Protein AF-A0A552VB94-F1 (afdb_monomer)

Structure (mmCIF, N/CA/C/O backbone):
data_AF-A0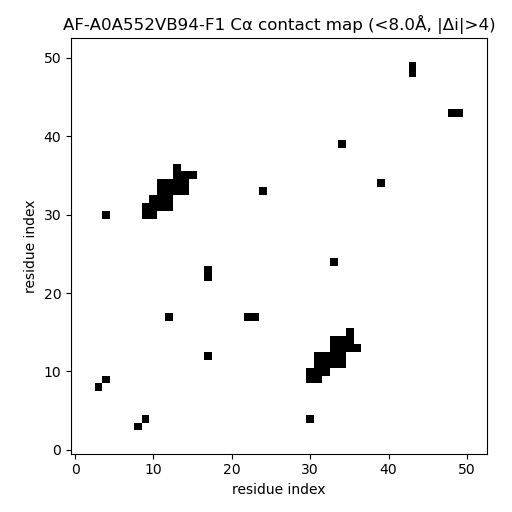A552VB94-F1
#
_entry.id   AF-A0A552VB94-F1
#
loop_
_atom_site.group_PDB
_atom_site.id
_atom_site.type_symbol
_atom_site.label_atom_id
_atom_site.label_alt_id
_atom_site.label_comp_id
_atom_site.label_asym_id
_atom_site.label_entity_id
_atom_site.label_seq_id
_atom_site.pdbx_PDB_ins_code
_atom_site.Cartn_x
_atom_site.Cartn_y
_atom_site.Cartn_z
_atom_site.occupancy
_atom_site.B_iso_or_equiv
_atom_site.auth_seq_id
_atom_site.auth_comp_id
_atom_site.auth_asym_id
_atom_site.auth_atom_id
_atom_site.pdbx_PDB_model_num
ATOM 1 N N . MET A 1 1 ? -14.016 -2.360 -3.069 1.00 75.50 1 MET A N 1
ATOM 2 C CA . MET A 1 1 ? -12.963 -2.891 -2.176 1.00 75.50 1 MET A CA 1
ATOM 3 C C . MET A 1 1 ? -13.042 -4.410 -2.036 1.00 75.50 1 MET A C 1
ATOM 5 O O . MET A 1 1 ? -12.136 -5.063 -2.526 1.00 75.50 1 MET A O 1
ATOM 9 N N . LYS A 1 2 ? -14.134 -4.989 -1.506 1.00 87.62 2 LYS A N 1
ATOM 10 C CA . LYS A 1 2 ? -14.246 -6.448 -1.263 1.00 87.62 2 LYS A CA 1
ATOM 11 C C . LYS A 1 2 ? -13.910 -7.352 -2.461 1.00 87.62 2 LYS A C 1
ATOM 13 O O . LYS A 1 2 ? -13.160 -8.300 -2.294 1.00 87.62 2 LYS A O 1
ATOM 18 N N . ASN A 1 3 ? -14.392 -7.038 -3.669 1.00 94.62 3 ASN A N 1
ATOM 19 C CA . ASN A 1 3 ? -14.072 -7.834 -4.865 1.00 94.62 3 ASN A CA 1
ATOM 20 C C . ASN A 1 3 ? -12.573 -7.806 -5.201 1.00 94.62 3 ASN A C 1
ATOM 22 O O . ASN A 1 3 ? -12.001 -8.839 -5.515 1.00 94.62 3 ASN A O 1
ATOM 26 N N . ALA A 1 4 ? -11.937 -6.635 -5.099 1.00 93.50 4 ALA A N 1
ATOM 27 C CA . ALA A 1 4 ? -10.505 -6.474 -5.346 1.00 93.50 4 ALA A CA 1
ATOM 28 C C . ALA A 1 4 ? -9.665 -7.203 -4.281 1.00 93.50 4 ALA A C 1
ATOM 30 O O . ALA A 1 4 ? -8.694 -7.874 -4.611 1.00 93.50 4 ALA A O 1
ATOM 31 N N . GLN A 1 5 ? -10.088 -7.152 -3.015 1.00 91.19 5 GLN A N 1
ATOM 32 C CA . GLN A 1 5 ? -9.467 -7.923 -1.934 1.00 91.19 5 GLN A CA 1
ATOM 33 C C . GLN A 1 5 ? -9.605 -9.438 -2.166 1.00 91.19 5 GLN A C 1
ATOM 35 O O . GLN A 1 5 ? -8.638 -10.173 -1.998 1.00 91.19 5 GLN A O 1
ATOM 40 N N . ALA A 1 6 ? -10.775 -9.905 -2.617 1.00 92.00 6 ALA A N 1
ATOM 41 C CA . ALA A 1 6 ? -11.035 -11.323 -2.877 1.00 92.00 6 ALA A CA 1
ATOM 42 C C . ALA A 1 6 ? -10.180 -11.905 -4.016 1.00 92.00 6 ALA A C 1
ATOM 44 O O . ALA A 1 6 ? -9.873 -13.093 -3.999 1.00 92.00 6 ALA A O 1
ATOM 45 N N . VAL A 1 7 ? -9.776 -11.078 -4.984 1.00 94.44 7 VAL A N 1
ATOM 46 C CA . VAL A 1 7 ? -8.870 -11.485 -6.074 1.00 94.44 7 VAL A CA 1
ATOM 47 C C . VAL A 1 7 ? -7.391 -11.227 -5.755 1.00 94.44 7 VAL A C 1
ATOM 49 O O . VAL A 1 7 ? -6.543 -11.380 -6.629 1.00 94.44 7 VAL A O 1
ATOM 52 N N . GLY A 1 8 ? -7.065 -10.855 -4.511 1.00 91.00 8 GLY A N 1
ATOM 53 C CA . GLY A 1 8 ? -5.685 -10.749 -4.029 1.00 91.00 8 GLY A CA 1
ATOM 54 C C . GLY A 1 8 ? -4.985 -9.416 -4.308 1.00 91.00 8 GLY A C 1
ATOM 55 O O . GLY A 1 8 ? -3.756 -9.363 -4.264 1.00 91.00 8 GLY A O 1
ATOM 56 N N . VAL A 1 9 ? 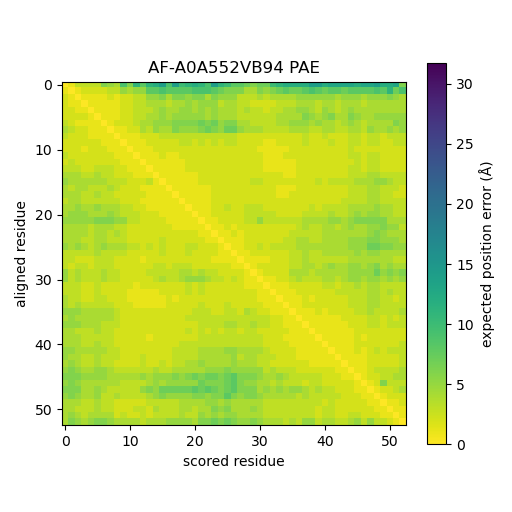-5.724 -8.333 -4.581 1.00 94.69 9 VAL A N 1
ATOM 57 C CA . VAL A 1 9 ? -5.121 -6.993 -4.689 1.00 94.69 9 VAL A CA 1
ATOM 58 C C . VAL A 1 9 ? -4.551 -6.577 -3.333 1.00 94.69 9 VAL A C 1
ATOM 60 O O . VAL A 1 9 ? -5.256 -6.593 -2.324 1.00 94.69 9 VAL A O 1
ATOM 63 N N . LYS A 1 10 ? -3.277 -6.171 -3.321 1.00 93.00 10 LYS A N 1
ATOM 64 C CA . LYS A 1 10 ? -2.614 -5.610 -2.139 1.00 93.00 10 LYS A CA 1
ATOM 65 C C . LYS A 1 10 ? -2.947 -4.128 -2.015 1.00 93.00 10 LYS A C 1
ATOM 67 O O . LYS A 1 10 ? -2.742 -3.370 -2.961 1.00 93.00 10 LYS A O 1
ATOM 72 N N . PHE A 1 11 ? -3.424 -3.719 -0.846 1.00 95.00 11 PHE A N 1
ATOM 73 C CA . PHE A 1 11 ? -3.714 -2.322 -0.542 1.00 95.00 11 PHE A CA 1
ATOM 74 C C . PHE A 1 11 ? -2.619 -1.755 0.350 1.00 95.00 11 PHE A C 1
ATOM 76 O O . PHE A 1 11 ? -2.334 -2.309 1.408 1.00 95.00 11 PHE A O 1
ATOM 83 N N . LEU A 1 12 ? -2.019 -0.648 -0.082 1.00 94.88 12 LEU A N 1
ATOM 84 C CA . LEU A 1 12 ? -0.922 0.004 0.620 1.00 94.88 12 LEU A CA 1
ATOM 85 C C . LEU A 1 12 ? -1.320 1.442 0.967 1.00 94.88 12 LEU A C 1
ATOM 87 O O . LEU A 1 12 ? -1.690 2.211 0.080 1.00 94.88 12 LEU A O 1
ATOM 91 N N . ALA A 1 13 ? -1.237 1.810 2.242 1.00 96.12 13 ALA A N 1
ATOM 92 C CA . ALA A 1 13 ? -1.412 3.180 2.709 1.00 96.12 13 ALA A CA 1
ATOM 93 C C . ALA A 1 13 ? -0.048 3.865 2.862 1.00 96.12 13 ALA A C 1
ATOM 95 O O . ALA A 1 13 ? 0.877 3.311 3.455 1.00 96.12 13 ALA A O 1
ATOM 96 N N . CYS A 1 14 ? 0.080 5.084 2.338 1.00 96.50 14 CYS A N 1
ATOM 97 C CA . CYS A 1 14 ? 1.302 5.875 2.469 1.00 96.50 14 CYS A CA 1
ATOM 98 C C . CYS A 1 14 ? 1.417 6.450 3.886 1.00 96.50 14 CYS A C 1
ATOM 100 O O . CYS A 1 14 ? 0.598 7.283 4.279 1.00 96.50 14 CYS A O 1
ATOM 102 N N . ALA A 1 15 ? 2.463 6.055 4.618 1.00 95.94 15 ALA A N 1
ATOM 103 C CA . ALA A 1 15 ? 2.712 6.501 5.989 1.00 95.94 15 ALA A CA 1
ATOM 104 C C . ALA A 1 15 ? 2.751 8.036 6.111 1.00 95.94 15 ALA A C 1
ATOM 106 O O . ALA A 1 15 ? 2.006 8.607 6.897 1.00 95.94 15 ALA A O 1
ATOM 107 N N . MET A 1 16 ? 3.520 8.719 5.251 1.00 96.38 16 MET A N 1
ATOM 108 C CA . MET A 1 16 ? 3.597 10.189 5.278 1.00 96.38 16 MET A CA 1
ATOM 109 C C . MET A 1 16 ? 2.242 10.850 5.009 1.00 96.38 16 MET A C 1
ATOM 111 O O . MET A 1 16 ? 1.919 11.871 5.606 1.00 96.38 16 MET A O 1
ATOM 115 N N . SER A 1 17 ? 1.445 10.289 4.095 1.00 96.25 17 SER A N 1
ATOM 116 C CA . SER A 1 17 ? 0.121 10.833 3.790 1.00 96.25 17 SER A CA 1
ATOM 117 C C . SER A 1 17 ? -0.827 10.674 4.978 1.00 96.25 17 SER A C 1
ATOM 119 O O . SER A 1 17 ? -1.600 11.589 5.252 1.00 96.25 17 SER A O 1
ATOM 121 N N . MET A 1 18 ? -0.748 9.553 5.701 1.00 95.88 18 MET A N 1
ATOM 122 C CA . MET A 1 18 ? -1.510 9.347 6.935 1.00 95.88 18 MET A CA 1
ATOM 123 C C . MET A 1 18 ? -1.120 10.359 8.012 1.00 95.88 18 MET A C 1
ATOM 125 O O . MET A 1 18 ? -2.014 10.963 8.599 1.00 95.88 18 MET A O 1
ATOM 129 N N . ASP A 1 19 ? 0.178 10.604 8.210 1.00 95.75 19 ASP A N 1
ATOM 130 C CA . ASP A 1 19 ? 0.674 11.575 9.194 1.00 95.75 19 ASP A CA 1
ATOM 131 C C . ASP A 1 19 ? 0.174 12.996 8.896 1.00 95.75 19 ASP A C 1
ATOM 133 O O . ASP A 1 19 ? -0.303 13.693 9.790 1.00 95.75 19 ASP A O 1
ATOM 137 N N . VAL A 1 20 ? 0.223 13.416 7.625 1.00 96.94 20 VAL A N 1
ATOM 138 C CA . VAL A 1 20 ? -0.264 14.736 7.185 1.00 96.94 20 VAL A CA 1
ATOM 139 C C . VAL A 1 20 ? -1.774 14.878 7.384 1.00 96.94 20 VAL A C 1
ATOM 141 O O . VAL A 1 20 ? -2.248 15.952 7.751 1.00 96.94 20 VAL A O 1
ATOM 144 N N . MET A 1 21 ? -2.534 13.810 7.140 1.00 96.50 21 MET A N 1
ATOM 145 C CA . MET A 1 21 ? -3.993 13.811 7.278 1.00 96.50 21 MET A CA 1
ATOM 146 C C . MET A 1 21 ? -4.473 13.490 8.703 1.00 96.50 21 MET A C 1
ATOM 148 O O . MET A 1 21 ? -5.664 13.609 8.975 1.00 96.50 21 MET A O 1
ATOM 152 N N . GLY A 1 22 ? -3.574 13.094 9.610 1.00 95.38 22 GLY A N 1
ATOM 153 C CA . GLY A 1 22 ? -3.901 12.695 10.981 1.00 95.38 22 GLY A CA 1
ATOM 154 C C . GLY A 1 22 ? -4.676 11.377 11.094 1.00 95.38 22 GLY A C 1
ATOM 155 O O . GLY A 1 22 ? -5.347 11.163 12.102 1.00 95.38 22 GLY A O 1
ATOM 156 N N . ILE A 1 23 ? -4.607 10.512 10.077 1.00 96.56 23 ILE A N 1
ATOM 157 C CA . ILE A 1 23 ? -5.358 9.250 10.011 1.00 96.56 23 ILE A CA 1
ATOM 158 C C . ILE A 1 23 ? -4.601 8.161 10.765 1.00 96.56 23 ILE A C 1
ATOM 160 O O . ILE A 1 23 ? -3.410 7.940 10.527 1.00 96.56 23 ILE A O 1
ATOM 164 N N . LYS A 1 24 ? -5.300 7.425 11.627 1.00 94.31 24 LYS A N 1
ATOM 165 C CA . LYS A 1 24 ? -4.733 6.288 12.352 1.00 94.31 24 LYS A CA 1
ATOM 166 C C . LYS A 1 24 ? -5.004 4.968 11.644 1.00 94.31 24 LYS A C 1
ATOM 168 O O . LYS A 1 24 ? -5.928 4.828 10.845 1.00 94.31 24 LYS A O 1
ATOM 173 N N . LYS A 1 25 ? -4.191 3.958 11.955 1.00 90.94 25 LYS A N 1
ATOM 174 C CA . LYS A 1 25 ? -4.291 2.636 11.323 1.00 90.94 25 LYS A CA 1
ATOM 175 C C . LYS A 1 25 ? -5.633 1.955 11.607 1.00 90.94 25 LYS A C 1
ATOM 177 O O . LYS A 1 25 ? -6.123 1.228 10.751 1.00 90.94 25 LYS A O 1
ATOM 182 N N . GLU A 1 26 ? -6.235 2.212 12.765 1.00 94.50 26 GLU A N 1
ATOM 183 C CA . GLU A 1 26 ? -7.519 1.624 13.172 1.00 94.50 26 GLU A CA 1
ATOM 184 C C . GLU A 1 26 ? -8.709 2.165 12.361 1.00 94.50 26 GLU A C 1
ATOM 186 O O . GLU A 1 26 ? -9.785 1.576 12.379 1.00 94.50 26 GLU A O 1
ATOM 191 N N . GLU A 1 27 ? -8.521 3.280 11.652 1.00 95.25 27 GLU A N 1
ATOM 192 C CA . GLU A 1 27 ? -9.534 3.897 10.788 1.00 95.25 27 GLU A CA 1
ATOM 193 C C . GLU A 1 27 ? -9.491 3.342 9.353 1.00 95.25 27 GLU A C 1
ATOM 195 O O . GLU A 1 27 ? -10.366 3.643 8.537 1.00 95.25 27 GLU A O 1
ATOM 200 N N . LEU A 1 28 ? -8.475 2.537 9.024 1.00 94.12 28 LEU A N 1
ATOM 201 C CA . LEU A 1 28 ? -8.328 1.910 7.715 1.00 94.12 28 LEU A CA 1
ATOM 202 C C . LEU A 1 28 ? -9.191 0.650 7.604 1.00 94.12 28 LEU A C 1
ATOM 204 O O . LEU A 1 28 ? -9.510 -0.016 8.585 1.00 94.12 28 LEU A O 1
ATOM 208 N N . ILE A 1 29 ? -9.536 0.289 6.369 1.00 93.88 29 ILE A N 1
ATOM 209 C CA . ILE A 1 29 ? -10.177 -0.998 6.090 1.00 93.88 29 ILE A CA 1
ATOM 210 C C . ILE A 1 29 ? -9.201 -2.154 6.354 1.00 93.88 29 ILE A C 1
ATOM 212 O O . ILE A 1 29 ? -7.987 -2.007 6.196 1.00 93.88 29 ILE A O 1
ATOM 216 N N . ASP A 1 30 ? -9.738 -3.326 6.690 1.00 90.50 30 ASP A N 1
ATOM 217 C CA . ASP A 1 30 ? -8.927 -4.525 6.900 1.00 90.50 30 ASP A CA 1
ATOM 218 C C . ASP A 1 30 ? -8.106 -4.891 5.654 1.00 90.50 30 ASP A C 1
ATOM 220 O O . ASP A 1 30 ? -8.576 -4.780 4.516 1.00 90.50 30 ASP A O 1
ATOM 224 N N . GLY A 1 31 ? -6.881 -5.376 5.874 1.00 89.62 31 GLY A N 1
ATOM 225 C CA . GLY A 1 31 ? -5.981 -5.820 4.805 1.00 89.62 31 GLY A CA 1
ATOM 226 C C .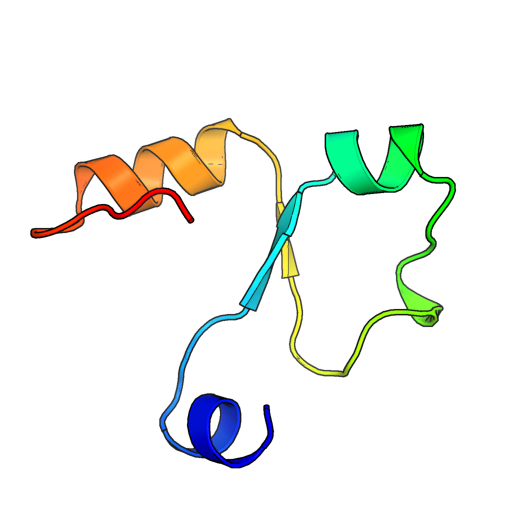 GLY A 1 31 ? -5.207 -4.697 4.105 1.00 89.62 31 GLY A C 1
ATOM 227 O O . GLY A 1 31 ? -4.759 -4.893 2.976 1.00 89.62 31 GLY A O 1
ATOM 228 N N . VAL A 1 32 ? -5.067 -3.533 4.750 1.00 94.75 32 VAL A N 1
ATOM 229 C CA . VAL A 1 32 ? -4.209 -2.431 4.288 1.00 94.75 32 VAL A CA 1
ATOM 230 C C . VAL A 1 32 ? -2.888 -2.423 5.056 1.00 94.75 32 VAL A C 1
ATOM 232 O O . VAL A 1 32 ? -2.871 -2.313 6.286 1.00 94.75 32 VAL A O 1
ATOM 235 N N . ASP A 1 33 ? -1.779 -2.472 4.322 1.00 94.3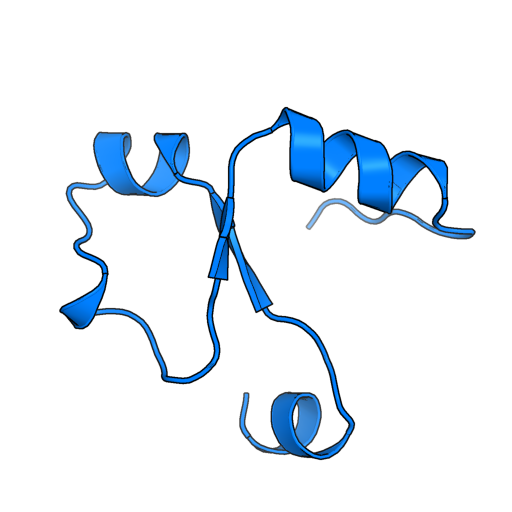1 33 ASP A N 1
ATOM 236 C CA . ASP A 1 33 ? -0.437 -2.331 4.887 1.00 94.31 33 ASP A CA 1
ATOM 237 C C . ASP A 1 33 ? 0.018 -0.873 4.834 1.00 94.31 33 ASP A C 1
ATOM 239 O O . ASP A 1 33 ? -0.106 -0.202 3.812 1.00 94.31 33 ASP A O 1
ATOM 243 N N . VAL A 1 34 ? 0.586 -0.373 5.929 1.00 95.75 34 VAL A N 1
ATOM 244 C CA . VAL A 1 34 ? 1.164 0.976 5.969 1.00 95.75 34 VAL A CA 1
ATOM 245 C C . VAL A 1 34 ? 2.613 0.896 5.511 1.00 95.75 34 VAL A C 1
ATOM 247 O O . VAL A 1 34 ? 3.412 0.167 6.102 1.00 95.75 34 VAL A O 1
ATOM 250 N N . VAL A 1 35 ? 2.958 1.638 4.461 1.00 96.12 35 VAL A N 1
ATOM 251 C CA . VAL A 1 35 ? 4.279 1.583 3.829 1.00 96.12 35 VAL A CA 1
ATOM 252 C C . VAL A 1 35 ? 4.857 2.971 3.579 1.00 96.12 35 VAL A C 1
ATOM 254 O O . VAL A 1 35 ? 4.145 3.969 3.459 1.00 96.12 35 VAL A O 1
ATOM 257 N N . GLY A 1 36 ? 6.183 3.024 3.476 1.00 95.50 36 GLY A N 1
ATOM 258 C CA . GLY A 1 36 ? 6.904 4.214 3.040 1.00 95.50 36 GLY A CA 1
ATOM 259 C C . GLY A 1 36 ? 7.050 4.292 1.519 1.00 95.50 36 GLY A C 1
ATOM 260 O O . GLY A 1 36 ? 6.790 3.335 0.786 1.00 95.50 36 GLY A O 1
ATOM 261 N N . VAL A 1 37 ? 7.559 5.433 1.051 1.00 94.94 37 VAL A N 1
ATOM 262 C CA . VAL A 1 37 ? 7.800 5.692 -0.378 1.00 94.94 37 VAL A CA 1
ATOM 263 C C . VAL A 1 37 ? 8.769 4.688 -1.014 1.00 94.94 37 VAL A C 1
ATOM 265 O O . VAL A 1 37 ? 8.575 4.304 -2.161 1.00 94.94 37 VAL A O 1
ATOM 268 N N . ALA A 1 38 ? 9.772 4.207 -0.272 1.00 95.75 38 ALA A N 1
ATOM 269 C CA . ALA A 1 38 ? 10.744 3.237 -0.778 1.00 95.75 38 ALA A CA 1
ATOM 270 C C . ALA A 1 38 ? 10.082 1.913 -1.194 1.00 95.75 38 ALA A C 1
ATOM 272 O O . ALA A 1 38 ? 10.407 1.366 -2.245 1.00 95.75 38 ALA A O 1
ATOM 273 N N . THR A 1 39 ? 9.111 1.430 -0.413 1.00 94.75 39 THR A N 1
ATOM 274 C CA . THR A 1 39 ? 8.363 0.206 -0.726 1.00 94.75 39 THR A CA 1
ATOM 275 C C . THR A 1 39 ? 7.523 0.379 -1.988 1.00 94.75 39 THR A C 1
ATOM 277 O O . THR A 1 39 ? 7.526 -0.501 -2.846 1.00 94.75 39 THR A O 1
ATOM 280 N N . TYR A 1 40 ? 6.843 1.524 -2.131 1.00 94.69 40 TYR A N 1
ATOM 281 C CA . TYR A 1 40 ? 6.098 1.842 -3.351 1.00 94.69 40 TYR A CA 1
ATOM 282 C C . TYR A 1 40 ? 7.023 1.909 -4.569 1.00 94.69 40 TYR A C 1
ATOM 284 O O . TYR A 1 40 ? 6.730 1.287 -5.583 1.00 94.69 40 TYR A O 1
ATOM 292 N N . LEU A 1 41 ? 8.158 2.606 -4.466 1.00 95.00 41 LEU A N 1
ATOM 293 C CA . LEU A 1 41 ? 9.114 2.719 -5.568 1.00 95.00 41 LEU A CA 1
ATOM 294 C C . LEU A 1 41 ? 9.713 1.364 -5.961 1.00 95.00 41 LEU A C 1
ATOM 296 O O . LEU A 1 41 ? 9.868 1.107 -7.153 1.00 95.00 41 LEU A O 1
ATOM 300 N N . GLY A 1 42 ? 10.003 0.490 -4.994 1.00 94.88 42 GLY A N 1
ATOM 301 C CA . GLY A 1 42 ? 10.435 -0.882 -5.266 1.00 94.88 42 GLY A CA 1
ATOM 302 C C . GLY A 1 42 ? 9.385 -1.657 -6.062 1.00 94.88 42 GLY A C 1
ATOM 303 O O . GLY A 1 42 ? 9.679 -2.162 -7.142 1.00 94.88 42 GLY A O 1
ATOM 304 N N . ALA A 1 43 ? 8.134 -1.652 -5.593 1.00 92.75 43 ALA A N 1
ATOM 305 C CA . ALA A 1 43 ? 7.031 -2.319 -6.285 1.00 92.75 43 ALA A CA 1
ATOM 306 C C . ALA A 1 43 ? 6.760 -1.727 -7.682 1.00 92.75 43 ALA A C 1
ATOM 308 O O . ALA A 1 43 ? 6.530 -2.464 -8.639 1.00 92.75 43 ALA A O 1
ATOM 309 N N . ALA A 1 44 ? 6.819 -0.401 -7.820 1.00 94.00 44 ALA A N 1
ATOM 310 C CA . ALA A 1 44 ? 6.610 0.292 -9.088 1.00 94.00 44 ALA A CA 1
ATOM 311 C C . ALA A 1 44 ? 7.729 0.006 -10.100 1.00 9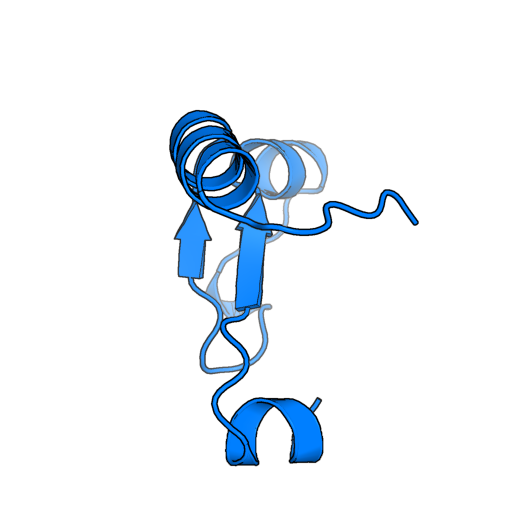4.00 44 ALA A C 1
ATOM 313 O O . ALA A 1 44 ? 7.449 -0.102 -11.289 1.00 94.00 44 ALA A O 1
ATOM 314 N N . SER A 1 45 ? 8.973 -0.155 -9.639 1.00 93.62 45 SER A N 1
ATO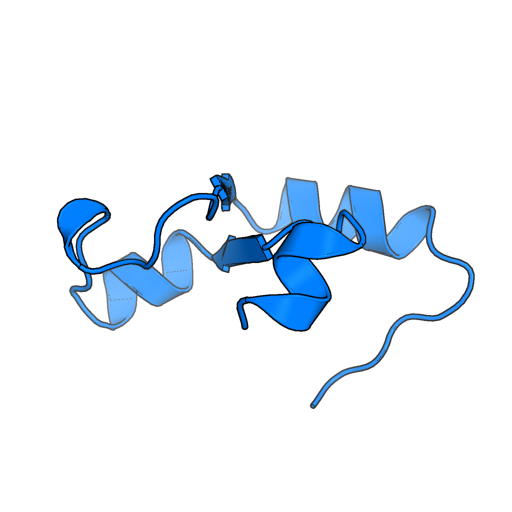M 315 C CA . SER A 1 45 ? 10.118 -0.477 -10.503 1.00 93.62 45 SER A CA 1
ATOM 316 C C . SER A 1 45 ? 10.047 -1.895 -11.073 1.00 93.62 45 SER A C 1
ATOM 318 O O . SER A 1 45 ? 10.540 -2.139 -12.170 1.00 93.62 45 SER A O 1
ATOM 320 N N . GLU A 1 46 ? 9.423 -2.826 -10.348 1.00 94.06 46 GLU A N 1
ATOM 321 C CA . GLU A 1 46 ? 9.188 -4.202 -10.807 1.00 94.06 46 GLU A CA 1
ATOM 322 C C . GLU A 1 46 ? 7.889 -4.350 -11.619 1.00 94.06 46 GLU A C 1
ATOM 324 O O . GLU A 1 46 ? 7.651 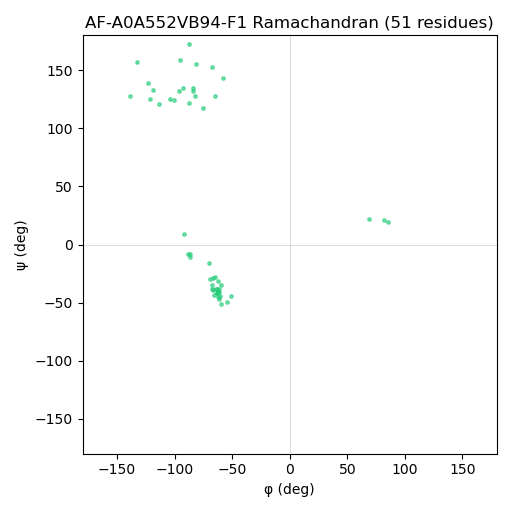-5.385 -12.243 1.00 94.06 46 GLU A O 1
ATOM 329 N N . SER A 1 47 ? 7.036 -3.323 -11.631 1.00 92.88 47 SER A N 1
ATOM 330 C CA . SER A 1 47 ? 5.739 -3.359 -12.304 1.00 92.88 47 SER A CA 1
ATOM 331 C C . SER A 1 47 ? 5.866 -3.036 -13.791 1.00 92.88 47 SER A C 1
ATOM 333 O O . SER A 1 47 ? 6.491 -2.055 -14.185 1.00 92.88 47 SER A O 1
ATOM 335 N N . ASN A 1 48 ? 5.195 -3.815 -14.643 1.00 94.75 48 ASN A N 1
ATOM 336 C CA . ASN A 1 48 ? 5.177 -3.557 -16.088 1.00 94.75 48 ASN A CA 1
ATOM 337 C C . ASN A 1 48 ? 4.449 -2.257 -16.460 1.00 94.75 48 ASN A C 1
ATOM 339 O O . ASN A 1 48 ? 4.733 -1.668 -17.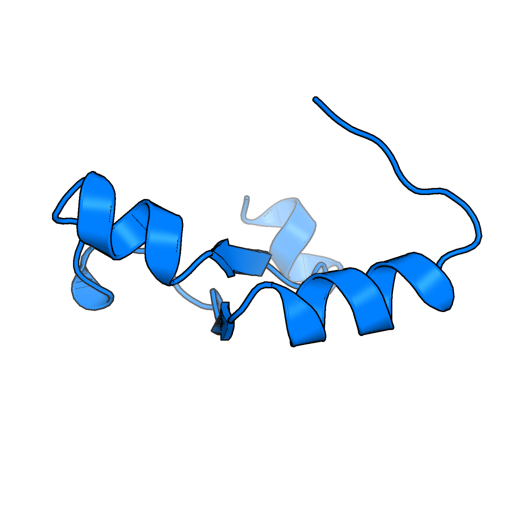500 1.00 94.75 48 ASN A O 1
ATOM 343 N N . ILE A 1 49 ? 3.475 -1.845 -15.645 1.00 93.56 49 ILE A N 1
ATOM 344 C CA . ILE A 1 49 ? 2.663 -0.646 -15.852 1.00 93.56 49 ILE A CA 1
ATOM 345 C C . ILE A 1 49 ? 2.487 0.033 -14.495 1.00 93.56 49 ILE A C 1
ATOM 347 O O . ILE A 1 49 ? 2.051 -0.604 -13.537 1.00 93.56 49 ILE A O 1
ATOM 351 N N . ASN A 1 50 ? 2.801 1.327 -14.436 1.00 93.75 50 ASN A N 1
ATOM 352 C CA . ASN A 1 50 ? 2.527 2.184 -13.290 1.00 93.75 50 ASN A CA 1
ATOM 353 C C . ASN A 1 50 ? 1.580 3.318 -13.709 1.00 93.75 50 ASN A C 1
ATOM 355 O O . ASN A 1 50 ? 1.802 3.954 -14.740 1.00 93.75 50 ASN A O 1
ATOM 359 N N . LEU A 1 51 ? 0.531 3.564 -12.923 1.00 93.12 51 LEU A N 1
ATOM 360 C CA . LEU A 1 51 ? -0.504 4.563 -13.201 1.00 93.12 51 LEU A CA 1
ATOM 361 C C . LEU A 1 51 ? -0.596 5.546 -12.032 1.00 93.12 51 LEU A C 1
ATOM 363 O O . LEU A 1 51 ? -0.572 5.135 -10.875 1.00 93.12 51 LEU A O 1
ATOM 367 N N . PHE A 1 52 ? -0.746 6.833 -12.341 1.00 93.50 52 PHE A N 1
ATOM 368 C CA . PHE A 1 52 ? -1.005 7.884 -11.359 1.00 93.50 52 PHE A CA 1
ATOM 369 C 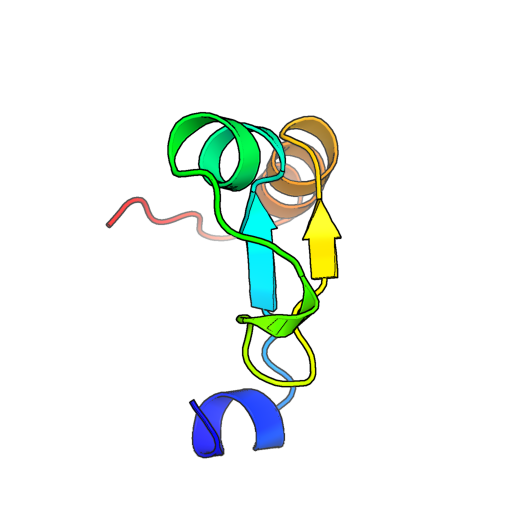C . PHE A 1 52 ? -2.408 8.447 -11.597 1.00 93.50 52 PHE A C 1
ATOM 371 O O . PHE A 1 52 ? -2.702 8.890 -12.710 1.00 93.50 52 PHE A O 1
ATOM 378 N N . ILE A 1 53 ? -3.266 8.364 -10.576 1.00 91.00 53 ILE A N 1
ATOM 379 C CA . ILE A 1 53 ? -4.694 8.721 -10.612 1.00 91.00 53 ILE A CA 1
ATOM 380 C C . ILE A 1 53 ? -4.996 9.642 -9.435 1.00 91.00 53 ILE A C 1
ATOM 382 O O . ILE A 1 53 ? -4.516 9.322 -8.324 1.00 91.00 53 ILE A O 1
#

Foldseek 3Di:
DVVCVVVPDQAEAEPVVCVVVVHDPVNDDPRYHYDYPVVVVVVVVPDPDDDDD

Mean predicted aligned error: 3.03 Å

Solvent-accessible surface area (backbone atoms only — not comparable to full-atom values): 3514 Å² total; per-residue (Å²): 107,69,70,50,51,76,74,66,58,84,45,75,40,53,46,69,60,27,63,76,69,70,57,56,78,89,78,50,67,89,80,57,46,78,37,55,69,67,58,51,52,54,55,48,72,75,39,96,75,80,86,90,132

pLDDT: mean 93.81, std 3.18, range [75.5, 96.94]

Organism: NCBI:txid1871336

InterPro domains:
  IPR027396 DsrEFH-like [G3DSA:3.40.1260.10] (1-53)
  IPR027396 DsrEFH-like [SSF75169] (1-50)
  IPR032836 DsrE2-like family [PF13686] (1-52)

Radius of gyration: 12.21 Å; Cα contacts (8 Å, |Δi|>4): 31; chains: 1; bounding box: 25×26×29 Å

Nearest PDB structures (foldseek):
  3pnx-assembly2_E  TM=9.668E-01  e=6.706E-03  Syntrophomonas wolfei subsp. wolfei str. Goettingen G311
  3mc3-assembly1_A  TM=8.773E-01  e=2.028E-02  Saccharolobus solfataricus
  2hy5-assembly1_C  TM=7.522E-01  e=1.855E-01  Allochromatium vinosum
  8uja-assembly1_A  TM=8.145E-01  e=3.226E-01  Sulfurisphaera tokodaii str. 7
  2pd2-assembly1_A  TM=8.192E-01  e=4.255E-01  Sulfurisphaera tokodaii str. 7

Secondary structure (DSSP, 8-state):
-HHHHHTTPPEEEEHHHHHHHT--GGGSPTTEEEE-HHHHHHHHHH-S-----

Sequence (53 aa):
MKNAQAVGVKFLACAMSMDVMGIKKEELIDGVDVVGVATYLGAASESNINLFI